Protein AF-A0A4Q6EWS1-F1 (afdb_monomer_lite)

Secondary structure (DSSP, 8-state):
-HHHHHHHHHHHHHTT---HHHHHHHHHHTT-HHHHHHHHTT--HHHHHHHHHHHHHTT-HHHHHHHHHHHTTT-HHHHHHHHHHHHHTT-HHHHHHHHHHHHTT-

Structure (mmCIF, N/CA/C/O backbone):
data_AF-A0A4Q6EWS1-F1
#
_entry.id   AF-A0A4Q6EWS1-F1
#
loop_
_atom_site.group_PDB
_atom_site.id
_atom_site.type_symbol
_atom_site.label_atom_id
_atom_site.label_alt_id
_atom_site.label_comp_id
_atom_site.label_asym_id
_atom_site.label_entity_id
_atom_site.label_seq_id
_atom_site.pdbx_PDB_ins_code
_atom_site.Cartn_x
_atom_site.Cartn_y
_atom_site.Cartn_z
_atom_site.occupancy
_atom_site.B_iso_or_equiv
_atom_site.auth_seq_id
_atom_site.auth_comp_id
_atom_site.auth_asym_id
_atom_site.auth_atom_id
_atom_site.pdbx_PDB_model_num
ATOM 1 N N . MET A 1 1 ? -26.565 34.324 36.998 1.00 52.78 1 MET A N 1
ATOM 2 C CA . MET A 1 1 ? -26.567 34.203 35.518 1.00 52.78 1 MET A CA 1
ATOM 3 C C . MET A 1 1 ? -25.173 34.022 34.897 1.00 52.78 1 MET A C 1
ATOM 5 O O . MET A 1 1 ? -25.097 33.378 33.864 1.00 52.78 1 MET A O 1
ATOM 9 N N . LYS A 1 2 ? -24.065 34.500 35.500 1.00 43.56 2 LYS A N 1
ATOM 10 C CA . LYS A 1 2 ? -22.689 34.248 34.994 1.00 43.56 2 LYS A CA 1
ATOM 11 C C . LYS A 1 2 ? -22.145 32.839 35.291 1.00 43.56 2 LYS A C 1
ATOM 13 O O . LYS A 1 2 ? -21.431 32.273 34.475 1.00 43.56 2 LYS A O 1
ATOM 18 N N . THR A 1 3 ? -22.521 32.248 36.423 1.00 51.81 3 THR A N 1
ATOM 19 C CA . THR A 1 3 ? -22.080 30.904 36.844 1.00 51.81 3 THR A CA 1
ATOM 20 C C . THR A 1 3 ? -22.671 29.768 36.005 1.00 51.81 3 THR A C 1
ATOM 22 O O . THR A 1 3 ? -22.029 28.739 35.845 1.00 51.81 3 THR A O 1
ATOM 25 N N . PHE A 1 4 ? -23.849 29.966 35.406 1.00 56.22 4 PHE A N 1
ATOM 26 C CA . PHE A 1 4 ? -24.486 28.968 34.536 1.00 56.22 4 PHE A CA 1
ATOM 27 C C . PHE A 1 4 ? -23.771 28.839 33.176 1.00 56.22 4 PHE A C 1
ATOM 29 O O . PHE A 1 4 ? -23.638 27.742 32.644 1.00 56.22 4 PHE A O 1
ATOM 36 N N . PHE A 1 5 ? -23.224 29.946 32.658 1.00 55.84 5 PHE A N 1
ATOM 37 C CA . PHE A 1 5 ? -22.414 29.953 31.433 1.00 55.84 5 PHE A CA 1
ATOM 38 C C . PHE A 1 5 ? -21.058 29.252 31.609 1.00 55.84 5 PHE A C 1
ATOM 40 O O . PHE A 1 5 ? -20.577 28.603 30.684 1.00 55.84 5 PHE A O 1
ATOM 47 N N . LEU A 1 6 ? -20.458 29.335 32.801 1.00 52.22 6 LEU A N 1
ATOM 48 C CA . LEU A 1 6 ? -19.169 28.693 33.087 1.00 52.22 6 LEU A CA 1
ATOM 49 C C . LEU A 1 6 ? -19.275 27.159 33.186 1.00 52.22 6 LEU A C 1
ATOM 51 O O . LEU A 1 6 ? -18.322 26.463 32.847 1.00 52.22 6 LEU A O 1
ATOM 55 N N . LEU A 1 7 ? -20.435 26.621 33.583 1.00 53.19 7 LEU A N 1
ATOM 56 C CA . LEU A 1 7 ? -20.655 25.171 33.686 1.00 53.19 7 LEU A CA 1
ATOM 57 C C . LEU A 1 7 ? -20.928 24.499 32.328 1.00 53.19 7 LEU A C 1
ATOM 59 O O . LEU A 1 7 ? -20.511 23.360 32.128 1.00 53.19 7 LEU A O 1
ATOM 63 N N . MET A 1 8 ? -21.547 25.199 31.366 1.00 52.88 8 MET A N 1
ATOM 64 C CA . MET A 1 8 ? -21.693 24.677 29.996 1.00 52.88 8 MET A CA 1
ATOM 65 C C . MET A 1 8 ? -20.360 24.608 29.241 1.00 52.88 8 MET A C 1
ATOM 67 O O . MET A 1 8 ? -20.160 23.697 28.440 1.00 52.88 8 MET A O 1
ATOM 71 N N . ALA A 1 9 ? -19.423 25.517 29.525 1.00 53.44 9 ALA A N 1
ATOM 72 C CA . ALA A 1 9 ? -18.096 25.483 28.917 1.00 53.44 9 ALA A CA 1
ATOM 73 C C . ALA A 1 9 ? -17.305 24.230 29.336 1.00 53.44 9 ALA A C 1
ATOM 75 O O . ALA A 1 9 ? -16.703 23.579 28.489 1.00 53.44 9 ALA A O 1
ATOM 76 N N . ALA A 1 10 ? -17.364 23.834 30.613 1.00 51.72 10 ALA A N 1
ATOM 77 C CA . ALA A 1 10 ? -16.668 22.643 31.110 1.00 51.72 10 ALA A CA 1
ATOM 78 C C . ALA A 1 10 ? -17.183 21.330 30.482 1.00 51.72 10 ALA A C 1
ATOM 80 O O . ALA A 1 10 ? -16.396 20.415 30.243 1.00 51.72 10 ALA A O 1
ATOM 81 N N . PHE A 1 11 ? -18.477 21.250 30.148 1.00 52.16 11 PHE A N 1
ATOM 82 C CA . PHE A 1 11 ? -19.055 20.085 29.465 1.00 52.16 11 PHE A CA 1
ATOM 83 C C . PHE A 1 11 ? -18.624 19.968 27.995 1.00 52.16 11 PHE A C 1
ATOM 85 O O . PHE A 1 11 ? -18.407 18.853 27.524 1.00 52.16 11 PHE A O 1
ATOM 92 N N . LEU A 1 12 ? -18.425 21.088 27.287 1.00 49.72 12 LEU A N 1
ATOM 93 C CA . LEU A 1 12 ? -17.914 21.073 25.908 1.00 49.72 12 LEU A CA 1
ATOM 94 C C . LEU A 1 12 ? -16.463 20.567 25.828 1.00 49.72 12 LEU A C 1
ATOM 96 O O . LEU A 1 12 ? -16.096 19.901 24.858 1.00 49.72 12 LEU A O 1
ATOM 100 N N . PHE A 1 13 ? -15.647 20.822 26.857 1.00 51.19 13 PHE A N 1
ATOM 101 C CA . PHE A 1 13 ? -14.267 20.323 26.908 1.00 51.19 13 PHE A CA 1
ATOM 102 C C . PHE A 1 13 ? -14.169 18.840 27.299 1.00 51.19 13 PHE A C 1
ATOM 104 O O . PHE A 1 13 ? -13.233 18.170 26.871 1.00 51.19 13 PHE A O 1
ATOM 111 N N . ALA A 1 14 ? -15.137 18.287 28.039 1.00 49.41 14 ALA A N 1
ATOM 112 C CA . ALA A 1 14 ? -15.140 16.867 28.409 1.00 49.41 14 ALA A CA 1
ATOM 113 C C . ALA A 1 14 ? -15.472 15.934 27.225 1.00 49.41 14 ALA A C 1
ATOM 115 O O . ALA A 1 14 ? -14.929 14.834 27.130 1.00 49.41 14 ALA A O 1
ATOM 116 N N . SER A 1 15 ? -16.296 16.381 26.268 1.00 50.94 15 SER A N 1
ATOM 117 C CA . SER A 1 15 ? -16.545 15.646 25.013 1.00 50.94 15 SER A CA 1
ATOM 118 C C . SER A 1 15 ? -15.353 15.645 24.047 1.00 50.94 15 SER A C 1
ATOM 120 O O . SER A 1 15 ? -15.363 14.911 23.062 1.00 50.94 15 SER A O 1
ATOM 122 N N . ALA A 1 16 ? -14.315 16.439 24.330 1.00 49.34 16 ALA A N 1
ATOM 123 C CA . ALA A 1 16 ? -13.079 16.494 23.555 1.00 49.34 16 ALA A CA 1
ATOM 124 C C . ALA A 1 16 ? -12.028 15.457 23.996 1.00 49.34 16 ALA A C 1
ATOM 126 O O . ALA A 1 16 ? -10.881 15.525 23.549 1.00 49.34 16 ALA A O 1
ATOM 127 N N . CYS A 1 17 ? -12.402 14.447 24.792 1.00 51.44 17 CYS A N 1
ATOM 128 C CA . CYS A 1 17 ? -11.686 13.169 24.833 1.00 51.44 17 CYS A CA 1
ATOM 129 C C . CYS A 1 17 ? -11.862 12.453 23.481 1.00 51.44 17 CYS A C 1
ATOM 131 O O . CYS A 1 17 ? -12.526 11.423 23.369 1.00 51.44 17 CYS A O 1
ATOM 133 N N . THR A 1 18 ? -11.312 13.046 22.422 1.00 58.62 18 THR A N 1
ATOM 134 C CA . THR A 1 18 ? -11.254 12.429 21.106 1.00 58.62 18 THR A CA 1
ATOM 135 C C . THR A 1 18 ? -10.241 11.308 21.204 1.00 58.62 18 THR A C 1
ATOM 137 O O . THR A 1 18 ? -9.030 11.503 21.260 1.00 58.62 18 THR A O 1
ATOM 140 N N . ASP A 1 19 ? -10.770 10.101 21.305 1.00 64.88 19 ASP A N 1
ATOM 141 C CA . ASP A 1 19 ? -10.034 8.891 21.010 1.00 64.88 19 ASP A CA 1
ATOM 142 C C . ASP A 1 19 ? -9.541 9.056 19.566 1.00 64.88 19 ASP A C 1
ATOM 144 O O . ASP A 1 19 ? -10.319 8.913 18.623 1.00 64.88 19 ASP A O 1
ATOM 148 N N . GLY A 1 20 ? -8.302 9.530 19.383 1.00 65.81 20 GLY A N 1
ATOM 149 C CA . GLY A 1 20 ? -7.810 10.024 18.089 1.00 65.81 20 GLY A CA 1
ATOM 150 C C . GLY A 1 20 ? -7.880 8.976 16.976 1.00 65.81 20 GLY A C 1
ATOM 151 O O . GLY A 1 20 ? -7.846 9.314 15.796 1.00 65.81 20 GLY A O 1
ATOM 152 N N . ASP A 1 21 ? -8.028 7.705 17.345 1.00 67.75 21 ASP A N 1
ATOM 153 C CA . ASP A 1 21 ? -8.300 6.597 16.439 1.00 67.75 21 ASP A CA 1
ATOM 154 C C . ASP A 1 21 ? -9.721 6.618 15.854 1.00 67.75 21 ASP A C 1
ATOM 156 O O . ASP A 1 21 ? -9.881 6.272 14.686 1.00 67.75 21 ASP A O 1
ATOM 160 N N . LYS A 1 22 ? -10.741 7.070 16.598 1.00 76.38 22 LYS A N 1
ATOM 161 C CA . LYS A 1 22 ? -12.136 7.153 16.120 1.00 76.38 22 LYS A CA 1
ATOM 162 C C . LYS A 1 22 ? -12.308 8.209 15.032 1.00 76.38 22 LYS A C 1
ATOM 164 O O . LYS A 1 22 ? -13.014 7.964 14.059 1.00 76.38 22 LYS A O 1
ATOM 169 N N . THR A 1 23 ? -11.627 9.349 15.158 1.00 80.31 23 THR A N 1
ATOM 170 C CA . THR A 1 23 ? -11.655 10.403 14.131 1.00 80.31 23 THR A CA 1
ATOM 171 C C . THR A 1 23 ? -11.018 9.918 12.827 1.00 80.31 23 THR A C 1
ATOM 173 O O . THR A 1 23 ? -11.613 10.056 11.763 1.00 80.31 23 THR A O 1
ATOM 176 N N . ILE A 1 24 ? -9.849 9.269 12.904 1.00 80.62 24 ILE A N 1
ATOM 177 C CA . ILE A 1 24 ? -9.151 8.748 11.715 1.00 80.62 24 ILE A CA 1
ATOM 178 C C . ILE A 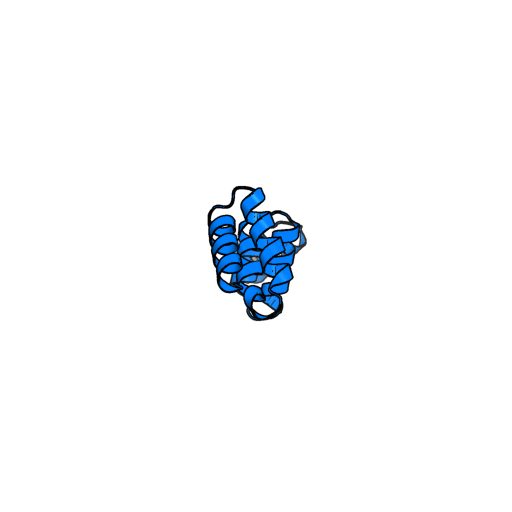1 24 ? -9.943 7.590 11.079 1.00 80.62 24 ILE A C 1
ATOM 180 O O . ILE A 1 24 ? -9.953 7.446 9.857 1.00 80.62 24 ILE A O 1
ATOM 184 N N . LEU A 1 25 ? -10.629 6.773 11.888 1.00 82.38 25 LEU A N 1
ATOM 185 C CA . LEU A 1 25 ? -11.496 5.706 11.386 1.00 82.38 25 LEU A CA 1
ATOM 186 C C . LEU A 1 25 ? -12.650 6.277 10.555 1.00 82.38 25 LEU A C 1
ATOM 188 O O . LEU A 1 25 ? -12.842 5.845 9.421 1.00 82.38 25 LEU A O 1
ATOM 192 N N . PHE A 1 26 ? -13.345 7.290 11.079 1.00 84.00 26 PHE A N 1
ATOM 193 C CA . PHE A 1 26 ? -14.414 7.973 10.352 1.00 84.00 26 PHE A CA 1
ATOM 194 C C . PHE A 1 26 ? -13.906 8.588 9.039 1.00 84.00 26 PHE A C 1
ATOM 196 O O . PHE A 1 26 ? -14.525 8.425 7.994 1.00 84.00 26 PHE A O 1
ATOM 203 N N . GLU A 1 27 ? -12.736 9.231 9.036 1.00 78.94 27 GLU A N 1
ATOM 204 C CA . GLU A 1 27 ? -12.143 9.784 7.808 1.00 78.94 27 GLU A CA 1
ATOM 205 C C . GLU A 1 27 ? -11.784 8.701 6.773 1.00 78.94 27 GLU A C 1
ATOM 207 O O . GLU A 1 27 ? -11.938 8.913 5.567 1.00 78.94 27 GLU A O 1
ATOM 212 N N . CYS A 1 28 ? -11.326 7.525 7.211 1.00 88.69 28 CYS A N 1
ATOM 213 C CA . CYS A 1 28 ? -11.105 6.396 6.307 1.00 88.69 28 CYS A CA 1
ATOM 214 C C . CYS A 1 28 ? -12.429 5.897 5.697 1.00 88.69 28 CYS A C 1
ATOM 216 O O . CYS A 1 28 ? -12.485 5.597 4.502 1.00 88.69 28 CYS A O 1
ATOM 218 N N . GLU A 1 29 ? -13.505 5.860 6.487 1.00 81.06 29 GLU A N 1
ATOM 219 C CA . GLU A 1 29 ? -14.853 5.500 6.022 1.00 81.06 29 GLU A CA 1
ATOM 220 C C . GLU A 1 29 ? -15.406 6.505 5.002 1.00 81.06 29 GLU A C 1
ATOM 222 O O . GLU A 1 29 ? -16.078 6.106 4.052 1.00 81.06 29 GLU A O 1
ATOM 227 N N . GLN A 1 30 ? -15.017 7.778 5.110 1.00 85.44 30 GLN A N 1
ATOM 228 C CA . GLN A 1 30 ? -15.325 8.823 4.127 1.00 85.44 30 GLN A CA 1
ATOM 229 C C . GLN A 1 30 ? -14.435 8.785 2.870 1.00 85.44 30 GLN A C 1
ATOM 231 O O . GLN A 1 30 ? -14.358 9.758 2.124 1.00 85.44 30 GLN A O 1
ATOM 236 N N . ASN A 1 31 ? -13.795 7.644 2.590 1.00 79.69 31 ASN A N 1
ATOM 237 C CA . ASN A 1 31 ? -12.978 7.384 1.400 1.00 79.69 31 ASN A CA 1
ATOM 238 C C . ASN A 1 31 ? -11.710 8.235 1.279 1.00 79.69 31 ASN A C 1
ATOM 240 O O . ASN A 1 31 ? -11.226 8.495 0.176 1.00 79.69 31 ASN A O 1
ATOM 244 N N . THR A 1 32 ? -11.106 8.601 2.409 1.00 90.12 32 THR A N 1
ATOM 245 C CA . THR A 1 32 ? -9.819 9.304 2.411 1.00 90.12 32 THR A CA 1
ATOM 246 C C . THR A 1 32 ? -8.671 8.299 2.496 1.00 90.12 32 THR A C 1
ATOM 248 O O . THR A 1 32 ? -8.391 7.736 3.556 1.00 90.12 32 THR A O 1
ATOM 251 N N . GLY A 1 33 ? -7.967 8.075 1.381 1.00 93.94 33 GLY A N 1
ATOM 252 C CA . GLY A 1 33 ? -6.877 7.092 1.319 1.00 93.94 33 GLY A CA 1
ATOM 253 C C . GLY A 1 33 ? -5.753 7.354 2.332 1.00 93.94 33 GLY A C 1
ATOM 254 O O . GLY A 1 33 ? -5.202 6.412 2.899 1.00 93.94 33 GLY A O 1
ATOM 255 N N . GLU A 1 34 ? -5.464 8.624 2.633 1.00 94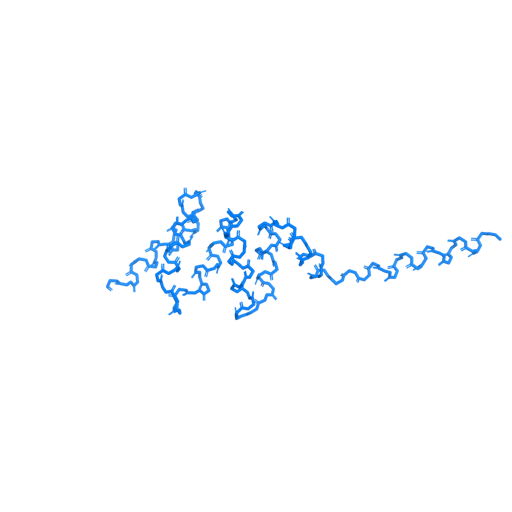.75 34 GLU A N 1
ATOM 256 C CA . GLU A 1 34 ? -4.470 9.003 3.646 1.00 94.75 34 GLU A CA 1
ATOM 257 C C . GLU A 1 34 ? -4.893 8.602 5.066 1.00 94.75 34 GLU A C 1
ATOM 259 O O . GLU A 1 34 ? -4.092 8.038 5.813 1.00 94.75 34 GLU A O 1
ATOM 264 N N . ALA A 1 35 ? -6.165 8.804 5.424 1.00 94.44 35 ALA A N 1
ATOM 265 C CA . ALA A 1 35 ? -6.690 8.385 6.720 1.00 94.44 35 ALA A CA 1
ATOM 266 C C . ALA A 1 35 ? -6.631 6.858 6.871 1.00 94.44 35 ALA A C 1
ATOM 268 O O . ALA A 1 35 ? -6.154 6.359 7.892 1.00 94.44 35 ALA A O 1
ATOM 269 N N . CYS A 1 36 ? -7.008 6.114 5.825 1.00 96.06 36 CYS A N 1
ATOM 270 C CA . CYS A 1 36 ? -6.897 4.655 5.811 1.00 96.06 36 CYS A CA 1
ATOM 271 C C . CYS A 1 36 ? -5.445 4.173 5.971 1.00 96.06 36 CYS A C 1
ATOM 273 O O . CYS A 1 36 ? -5.173 3.255 6.744 1.00 96.06 36 CYS A O 1
ATOM 275 N N . ASN A 1 37 ? -4.487 4.819 5.302 1.00 97.19 37 ASN A N 1
ATOM 276 C CA . ASN A 1 37 ? -3.066 4.521 5.475 1.00 97.19 37 ASN A CA 1
ATOM 277 C C . ASN A 1 37 ? -2.602 4.801 6.917 1.00 97.19 37 ASN A C 1
ATOM 279 O O . ASN A 1 37 ? -1.888 4.000 7.520 1.00 97.19 37 ASN A O 1
ATOM 283 N N . LYS A 1 38 ? -3.037 5.923 7.497 1.00 95.56 38 LYS A N 1
ATOM 284 C CA . LYS A 1 38 ? -2.669 6.335 8.854 1.00 95.56 38 LYS A CA 1
ATOM 285 C C . LYS A 1 38 ? -3.204 5.381 9.922 1.00 95.56 38 LYS A C 1
ATOM 287 O O . LYS A 1 38 ? -2.441 5.002 10.808 1.00 95.56 38 LYS A O 1
ATOM 292 N N . ILE A 1 39 ? -4.472 4.971 9.844 1.00 94.44 39 ILE A N 1
ATOM 293 C CA . ILE A 1 39 ? -5.037 4.008 10.803 1.00 94.44 39 ILE A CA 1
ATOM 294 C C . ILE A 1 39 ? -4.458 2.606 10.605 1.00 94.44 39 ILE A C 1
ATOM 296 O O . ILE A 1 39 ? -4.159 1.942 11.591 1.00 94.44 39 ILE A O 1
ATOM 300 N N . GLY A 1 40 ? -4.178 2.191 9.363 1.00 95.12 40 GLY A N 1
ATOM 301 C CA . GLY A 1 40 ? -3.521 0.912 9.079 1.00 95.12 40 GLY A CA 1
ATOM 302 C C . GLY A 1 40 ? -2.164 0.762 9.778 1.00 95.12 40 GLY A C 1
ATOM 303 O O . GLY A 1 40 ? -1.846 -0.316 10.272 1.00 95.12 40 GLY A O 1
ATOM 304 N N . LYS A 1 41 ? -1.393 1.853 9.914 1.00 96.25 41 LYS A N 1
ATOM 305 C CA . LYS A 1 41 ? -0.117 1.869 10.662 1.00 96.25 41 LYS A CA 1
ATOM 306 C C . LYS A 1 41 ? -0.276 1.650 12.170 1.00 96.25 41 LYS A C 1
ATOM 308 O O . LYS A 1 41 ? 0.695 1.278 12.817 1.00 96.25 41 LYS A O 1
ATOM 313 N N . LYS A 1 42 ? -1.470 1.883 12.722 1.00 94.56 42 LYS A N 1
ATOM 314 C CA . LYS A 1 42 ? -1.800 1.680 14.143 1.00 94.56 42 LYS A CA 1
ATOM 315 C C . LYS A 1 42 ? -2.447 0.322 14.424 1.00 94.56 42 LYS A C 1
ATOM 317 O O . LYS A 1 42 ? -2.905 0.084 15.539 1.00 94.56 42 LYS A O 1
ATOM 322 N N . ARG A 1 43 ? -2.573 -0.527 13.406 1.00 93.06 43 ARG A N 1
ATOM 323 C CA . ARG A 1 43 ? -3.185 -1.851 13.497 1.00 93.06 43 ARG A CA 1
ATOM 324 C C . ARG A 1 43 ? -2.166 -2.92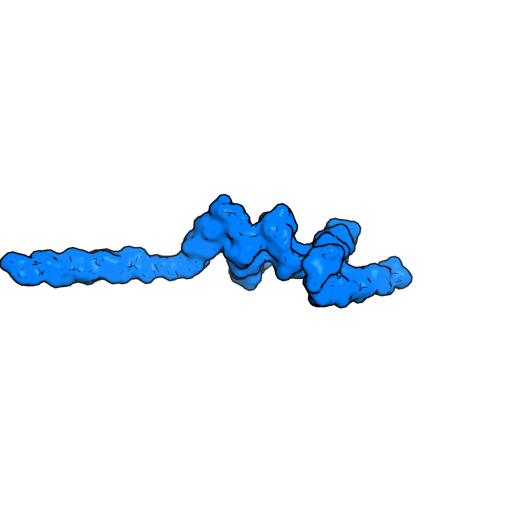6 13.179 1.00 93.06 43 ARG A C 1
ATOM 326 O O . ARG A 1 43 ? -1.091 -2.661 12.641 1.00 93.06 43 ARG A O 1
ATOM 333 N N . GLU A 1 44 ? -2.544 -4.156 13.481 1.00 94.19 44 GLU A N 1
ATOM 334 C CA . GLU A 1 44 ? -1.710 -5.330 13.266 1.00 94.19 44 GLU A CA 1
ATOM 335 C C . GLU A 1 44 ? -2.463 -6.397 12.468 1.00 94.19 44 GLU A C 1
ATOM 337 O O . GLU A 1 44 ? -3.680 -6.325 12.270 1.00 94.19 44 GLU A O 1
ATOM 342 N N . GLY A 1 45 ? -1.713 -7.378 11.962 1.00 95.56 45 GLY A N 1
ATOM 343 C CA . GLY A 1 45 ? -2.257 -8.537 11.258 1.00 95.56 45 GLY A CA 1
ATOM 344 C C . GLY A 1 45 ? -3.256 -8.184 10.150 1.00 95.56 45 GLY A C 1
ATOM 345 O O . GLY A 1 45 ? -3.015 -7.313 9.309 1.00 95.56 45 GLY A O 1
ATOM 346 N N . ALA A 1 46 ? -4.391 -8.885 10.153 1.00 96.56 46 ALA A N 1
ATOM 347 C CA . ALA A 1 46 ? -5.436 -8.750 9.141 1.00 96.56 46 ALA A CA 1
ATOM 348 C C . ALA A 1 46 ? -6.120 -7.372 9.146 1.00 96.56 46 ALA A C 1
ATOM 350 O O . ALA A 1 46 ? -6.560 -6.900 8.096 1.00 96.56 46 ALA A O 1
ATOM 351 N N . GLU A 1 47 ? -6.192 -6.703 10.300 1.00 94.94 47 GLU A N 1
ATOM 352 C CA . GLU A 1 47 ? -6.839 -5.396 10.403 1.00 94.94 47 GLU A CA 1
ATOM 353 C C . GLU A 1 47 ? -6.013 -4.318 9.685 1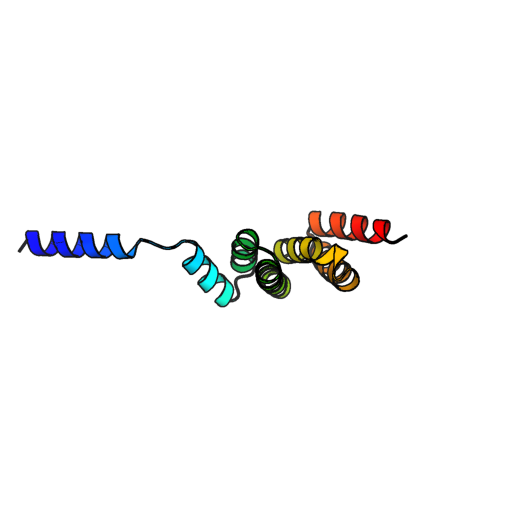.00 94.94 47 GLU A C 1
ATOM 355 O O . GLU A 1 47 ? -6.554 -3.549 8.889 1.00 94.94 47 GLU A O 1
ATOM 360 N N . ALA A 1 48 ? -4.687 -4.332 9.857 1.00 97.06 48 ALA A N 1
ATOM 361 C CA . ALA A 1 48 ? -3.787 -3.460 9.101 1.00 97.06 48 ALA A CA 1
ATOM 362 C C . ALA A 1 48 ? -3.917 -3.679 7.587 1.00 97.06 48 ALA A C 1
ATOM 364 O O . ALA A 1 48 ? -4.028 -2.719 6.823 1.00 97.06 48 ALA A O 1
ATOM 365 N N . ILE A 1 49 ? -3.958 -4.945 7.152 1.00 98.31 49 ILE A N 1
ATOM 366 C CA . ILE A 1 49 ? -4.105 -5.317 5.737 1.00 98.31 49 ILE A CA 1
ATOM 367 C C . ILE A 1 49 ? -5.403 -4.746 5.156 1.00 98.31 49 ILE A C 1
ATOM 369 O O . ILE A 1 49 ? -5.379 -4.192 4.057 1.00 98.31 49 ILE A O 1
ATOM 373 N N . LYS A 1 50 ? -6.523 -4.824 5.887 1.00 97.00 50 LYS A N 1
ATOM 374 C CA . LYS A 1 50 ? -7.813 -4.262 5.453 1.00 97.00 50 LYS A CA 1
ATOM 375 C C . LYS A 1 50 ? -7.714 -2.756 5.198 1.00 97.00 50 LYS A C 1
ATOM 377 O O . LYS A 1 50 ? -8.162 -2.281 4.154 1.00 97.00 50 LYS A O 1
ATOM 382 N N . PHE A 1 51 ? -7.108 -2.012 6.120 1.00 97.38 51 PHE A N 1
ATOM 383 C CA . PHE A 1 51 ? -6.976 -0.561 5.990 1.00 97.38 51 PHE A CA 1
ATOM 384 C C . PHE A 1 51 ? -5.998 -0.148 4.888 1.00 97.38 51 PHE A C 1
ATOM 386 O O . PHE A 1 51 ? -6.316 0.739 4.096 1.00 97.38 51 PHE A O 1
ATOM 393 N N . PHE A 1 52 ? -4.850 -0.818 4.764 1.00 98.44 52 PHE A N 1
ATOM 394 C CA . PHE A 1 52 ? -3.911 -0.547 3.672 1.00 98.44 52 PHE A CA 1
ATOM 395 C C . PHE A 1 52 ? -4.482 -0.905 2.303 1.00 98.44 52 PHE A C 1
ATOM 397 O O . PHE A 1 52 ? -4.267 -0.164 1.345 1.00 98.44 52 PHE A O 1
ATOM 404 N N . ARG A 1 53 ? -5.269 -1.983 2.209 1.00 98.19 53 ARG A N 1
ATOM 405 C CA . ARG A 1 53 ? -6.014 -2.313 0.991 1.00 98.19 53 ARG A CA 1
ATOM 406 C C . ARG A 1 53 ? -6.972 -1.201 0.615 1.00 98.19 53 ARG A C 1
ATOM 408 O O . ARG A 1 53 ? -6.888 -0.706 -0.502 1.00 98.19 53 ARG A O 1
ATOM 415 N N . ARG A 1 54 ? -7.776 -0.719 1.566 1.00 97.19 54 ARG A N 1
ATOM 416 C CA . ARG A 1 54 ? -8.670 0.412 1.300 1.00 97.19 54 ARG A CA 1
ATOM 417 C C . ARG A 1 54 ? -7.905 1.662 0.865 1.00 97.19 54 ARG A C 1
ATOM 419 O O . ARG A 1 54 ? -8.310 2.305 -0.095 1.00 97.19 54 ARG A O 1
ATOM 426 N N . ALA A 1 55 ? -6.791 1.981 1.521 1.00 98.19 55 ALA A N 1
ATOM 427 C CA . ALA A 1 55 ? -5.937 3.100 1.134 1.00 98.19 55 ALA A CA 1
ATOM 428 C C . ALA A 1 55 ? -5.421 2.954 -0.309 1.00 98.19 55 ALA A C 1
ATOM 430 O O . ALA A 1 55 ? -5.500 3.899 -1.090 1.00 98.19 55 ALA A O 1
ATOM 431 N N . CYS A 1 56 ? -4.947 1.762 -0.674 1.00 98.44 56 CYS A N 1
ATOM 432 C CA . CYS A 1 56 ? -4.452 1.475 -2.015 1.00 98.44 56 CYS A CA 1
ATOM 433 C C . CYS A 1 56 ? -5.554 1.521 -3.085 1.00 98.44 56 CYS A C 1
ATOM 435 O O . CYS A 1 56 ? -5.320 2.003 -4.197 1.00 98.44 56 CYS A O 1
ATOM 437 N N . ASP A 1 57 ? -6.759 1.049 -2.765 1.00 97.25 57 ASP A N 1
ATOM 438 C CA . ASP A 1 57 ? -7.928 1.125 -3.649 1.00 97.25 57 ASP A CA 1
ATOM 439 C C . ASP A 1 57 ? -8.344 2.581 -3.908 1.00 97.25 57 ASP A C 1
ATOM 441 O O . ASP A 1 57 ? -8.807 2.903 -4.997 1.00 97.25 57 ASP A O 1
ATOM 445 N N . LEU A 1 58 ? -8.094 3.470 -2.943 1.00 96.56 58 LEU A N 1
ATOM 446 C CA . LEU A 1 58 ? -8.276 4.923 -3.036 1.00 96.56 58 LEU A CA 1
ATOM 447 C C . LEU A 1 58 ? -7.053 5.648 -3.632 1.00 96.56 58 LEU A C 1
ATOM 449 O O . LEU A 1 58 ? -6.857 6.837 -3.394 1.00 96.56 58 LEU A O 1
ATOM 453 N N . ASP A 1 59 ? -6.203 4.925 -4.367 1.00 96.62 59 ASP A N 1
ATOM 454 C CA . ASP A 1 59 ? -4.994 5.426 -5.035 1.00 96.62 59 ASP A CA 1
ATOM 455 C C . ASP A 1 59 ? -3.947 6.083 -4.108 1.00 96.62 59 ASP A C 1
ATOM 457 O O . ASP A 1 59 ? -3.005 6.724 -4.579 1.00 96.62 59 ASP A O 1
ATOM 461 N N . ASN A 1 60 ? -4.021 5.862 -2.789 1.00 98.25 60 ASN A N 1
ATOM 462 C CA . ASN A 1 60 ? -2.946 6.256 -1.883 1.00 98.25 60 ASN A CA 1
ATOM 463 C C . ASN A 1 60 ? -1.751 5.313 -2.079 1.00 98.25 60 ASN A C 1
ATOM 465 O O . ASN A 1 60 ? -1.753 4.158 -1.644 1.00 98.25 60 ASN A O 1
ATOM 469 N N . THR A 1 61 ? -0.710 5.818 -2.740 1.00 98.56 61 THR A N 1
ATOM 470 C CA . THR A 1 61 ? 0.463 5.017 -3.106 1.00 98.56 61 THR A CA 1
ATOM 471 C C . THR A 1 61 ? 1.228 4.503 -1.886 1.00 98.56 61 THR A C 1
ATOM 473 O O . THR A 1 61 ? 1.683 3.363 -1.903 1.00 98.56 61 THR A O 1
ATOM 476 N N . ASN A 1 62 ? 1.276 5.263 -0.787 1.00 98.62 62 ASN A N 1
ATOM 477 C CA . ASN A 1 62 ? 1.862 4.804 0.478 1.00 98.62 62 ASN A CA 1
ATOM 478 C C . ASN A 1 62 ? 1.078 3.626 1.080 1.00 98.62 62 ASN A C 1
ATOM 480 O O . ASN A 1 62 ? 1.668 2.683 1.601 1.00 98.62 62 ASN A O 1
ATOM 484 N N . GLY A 1 63 ? -0.251 3.652 0.973 1.00 98.44 63 GLY A N 1
ATOM 485 C CA . GLY A 1 63 ? -1.127 2.548 1.347 1.00 98.44 63 GLY A CA 1
ATOM 486 C C . GLY A 1 63 ? -0.856 1.295 0.518 1.00 98.44 63 GLY A C 1
ATOM 487 O O . GLY A 1 63 ? -0.776 0.205 1.078 1.00 98.44 63 GLY A O 1
ATOM 488 N N . CYS A 1 64 ? -0.625 1.446 -0.790 1.00 98.81 64 CYS A N 1
ATOM 489 C CA . CYS A 1 64 ? -0.207 0.339 -1.653 1.00 98.81 64 CYS A CA 1
ATOM 490 C C . CYS A 1 64 ? 1.151 -0.250 -1.245 1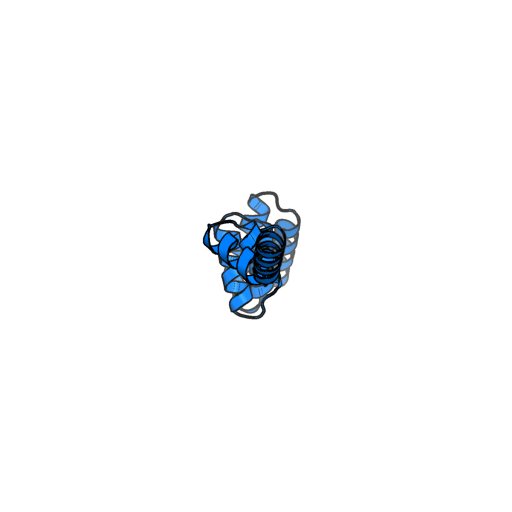.00 98.81 64 CYS A C 1
ATOM 492 O O . CYS A 1 64 ? 1.278 -1.473 -1.178 1.00 98.81 64 CYS A O 1
ATOM 494 N N . VAL A 1 65 ? 2.142 0.594 -0.925 1.00 98.88 65 VAL A N 1
ATOM 495 C CA . VAL A 1 65 ? 3.454 0.145 -0.422 1.00 98.88 65 VAL A CA 1
ATOM 496 C C . VAL A 1 65 ? 3.298 -0.649 0.872 1.00 98.88 65 VAL A C 1
ATOM 498 O O . VAL A 1 65 ? 3.789 -1.773 0.977 1.00 98.88 65 VAL A O 1
ATOM 501 N N . ASN A 1 66 ? 2.548 -0.106 1.833 1.00 98.69 66 ASN A N 1
ATOM 502 C CA . ASN A 1 66 ? 2.317 -0.769 3.111 1.00 98.69 66 ASN A CA 1
ATOM 503 C C . ASN A 1 66 ? 1.542 -2.082 2.952 1.00 98.69 66 ASN A C 1
ATOM 505 O O . ASN A 1 66 ? 1.876 -3.059 3.617 1.00 98.69 66 ASN A O 1
ATOM 509 N N . LEU A 1 67 ? 0.545 -2.143 2.062 1.00 98.75 67 LEU A N 1
ATOM 510 C CA . LEU A 1 67 ? -0.151 -3.394 1.762 1.00 98.75 67 LEU A CA 1
ATOM 511 C C . LEU A 1 67 ? 0.826 -4.437 1.209 1.00 98.75 67 LEU A C 1
ATOM 513 O O . LEU A 1 67 ? 0.869 -5.550 1.730 1.00 98.75 67 LEU A O 1
ATOM 517 N N . GLY A 1 68 ? 1.611 -4.072 0.191 1.00 98.50 68 GLY A N 1
ATOM 518 C CA . GLY A 1 68 ? 2.572 -4.967 -0.449 1.00 98.50 68 GLY A CA 1
ATOM 519 C C . GLY A 1 68 ? 3.565 -5.559 0.547 1.00 98.50 68 GLY A C 1
ATOM 520 O O . GLY A 1 68 ? 3.727 -6.774 0.609 1.00 98.50 68 GLY A O 1
ATOM 521 N N . GLU A 1 69 ? 4.147 -4.724 1.408 1.00 98.25 69 GLU A N 1
ATOM 522 C CA . GLU A 1 69 ? 5.074 -5.178 2.449 1.00 98.25 69 GLU A CA 1
ATOM 523 C C . GLU A 1 69 ? 4.420 -6.109 3.480 1.00 98.25 69 GLU A C 1
ATOM 525 O O . GLU A 1 69 ? 5.069 -7.040 3.962 1.00 98.25 69 GLU A O 1
ATOM 530 N N . ARG A 1 70 ? 3.137 -5.901 3.809 1.00 98.12 70 ARG A N 1
ATOM 531 C CA . ARG A 1 70 ? 2.402 -6.755 4.757 1.00 98.12 70 ARG A CA 1
ATOM 532 C C . ARG A 1 70 ? 2.054 -8.126 4.192 1.00 98.12 70 ARG A C 1
ATOM 534 O O . ARG A 1 70 ? 1.951 -9.069 4.971 1.00 98.12 70 ARG A O 1
ATOM 541 N N . ILE A 1 71 ? 1.869 -8.238 2.877 1.00 98.12 71 ILE A N 1
ATOM 542 C CA . ILE A 1 71 ? 1.414 -9.481 2.237 1.00 98.12 71 ILE A CA 1
ATOM 543 C C . ILE A 1 71 ? 2.483 -10.158 1.375 1.00 98.12 71 ILE A C 1
ATOM 545 O O . ILE A 1 71 ? 2.226 -11.225 0.838 1.00 98.12 71 ILE A O 1
ATOM 549 N N . LYS A 1 72 ? 3.702 -9.614 1.267 1.00 97.06 72 LYS A N 1
ATOM 550 C CA . LYS A 1 72 ? 4.752 -10.149 0.376 1.00 97.06 72 LYS A CA 1
ATOM 551 C C . LYS A 1 72 ? 5.102 -11.627 0.571 1.00 97.06 72 LYS A C 1
ATOM 553 O O . LYS A 1 72 ? 5.542 -12.263 -0.382 1.00 97.06 72 LYS A O 1
ATOM 558 N N . LEU A 1 73 ? 4.928 -12.159 1.783 1.00 95.62 73 LEU A N 1
ATOM 559 C CA . LEU A 1 73 ? 5.188 -13.570 2.096 1.00 95.62 73 LEU A CA 1
ATOM 560 C C . LEU A 1 73 ? 3.935 -14.448 1.994 1.00 95.62 73 LEU A C 1
ATOM 562 O O . LEU A 1 73 ? 4.050 -15.621 1.658 1.00 95.62 73 LEU A O 1
ATOM 566 N N . SER A 1 74 ? 2.756 -13.902 2.302 1.00 96.88 74 SER A N 1
ATOM 567 C CA . SER A 1 74 ? 1.494 -14.651 2.318 1.00 96.88 74 SER A CA 1
ATOM 568 C C . SER A 1 74 ? 0.778 -14.657 0.966 1.00 96.88 74 SER A C 1
ATOM 570 O O . SER A 1 74 ? 0.115 -15.633 0.635 1.00 96.88 74 SER A O 1
ATOM 572 N N . ASP A 1 75 ? 0.918 -13.585 0.190 1.00 97.62 75 ASP A N 1
ATOM 573 C CA . ASP A 1 75 ? 0.318 -13.388 -1.128 1.00 97.62 75 ASP A CA 1
ATOM 574 C C . ASP A 1 75 ? 1.263 -12.557 -2.011 1.00 97.62 75 ASP A C 1
ATOM 576 O O . ASP A 1 75 ? 1.089 -11.360 -2.264 1.00 97.62 75 ASP A O 1
ATOM 580 N N . ARG A 1 76 ? 2.340 -13.216 -2.447 1.00 97.06 76 ARG A N 1
ATOM 581 C CA . ARG A 1 76 ? 3.377 -12.615 -3.291 1.00 97.06 76 ARG A CA 1
ATOM 582 C C . ARG A 1 76 ? 2.835 -12.057 -4.622 1.00 97.06 76 ARG A C 1
ATOM 584 O O . ARG A 1 76 ? 3.256 -10.953 -4.980 1.00 97.06 76 ARG A O 1
ATOM 591 N N . PRO A 1 77 ? 1.946 -12.746 -5.372 1.00 97.88 77 PRO A N 1
ATOM 592 C CA . PRO A 1 77 ? 1.383 -12.197 -6.608 1.00 97.88 77 PRO A CA 1
ATOM 593 C C . PRO A 1 77 ? 0.635 -10.880 -6.387 1.00 97.88 77 PRO A C 1
ATOM 595 O O . PRO A 1 77 ? 0.851 -9.917 -7.126 1.00 97.88 77 PRO A O 1
ATOM 598 N N . GLU A 1 78 ? -0.192 -10.802 -5.342 1.00 98.06 78 GLU A N 1
ATOM 599 C CA . GLU A 1 78 ? -0.901 -9.569 -5.011 1.00 98.06 78 GLU A CA 1
ATOM 600 C C . GLU A 1 78 ? 0.060 -8.468 -4.551 1.00 98.06 78 GLU A C 1
ATOM 602 O O . GLU A 1 78 ? -0.084 -7.319 -4.976 1.00 98.06 78 GLU A O 1
ATOM 607 N N . ALA A 1 79 ? 1.078 -8.802 -3.746 1.00 98.50 79 ALA A N 1
ATOM 608 C CA . ALA A 1 79 ? 2.110 -7.850 -3.339 1.00 98.50 79 ALA A CA 1
ATOM 609 C C . ALA A 1 79 ? 2.803 -7.209 -4.551 1.00 98.50 79 ALA A C 1
ATOM 611 O O . ALA A 1 79 ? 2.908 -5.986 -4.624 1.00 98.50 79 ALA A O 1
ATOM 612 N N . LEU A 1 80 ? 3.213 -8.011 -5.540 1.00 98.50 80 LEU A N 1
ATOM 613 C CA . LEU A 1 80 ? 3.804 -7.505 -6.782 1.00 98.50 80 LEU A CA 1
ATOM 614 C C . LEU A 1 80 ? 2.852 -6.556 -7.516 1.00 98.50 80 LEU A C 1
ATOM 616 O O . LEU A 1 80 ? 3.274 -5.487 -7.957 1.00 98.50 80 LEU A O 1
ATOM 620 N N . ARG A 1 81 ? 1.564 -6.906 -7.608 1.00 98.62 81 ARG A N 1
ATOM 621 C CA . ARG A 1 81 ? 0.555 -6.082 -8.286 1.00 98.62 81 ARG A CA 1
ATOM 622 C C . ARG A 1 81 ? 0.387 -4.714 -7.623 1.00 98.62 81 ARG A C 1
ATOM 624 O O . ARG A 1 81 ? 0.384 -3.697 -8.317 1.00 98.62 81 ARG A O 1
ATOM 631 N N . VAL A 1 82 ? 0.250 -4.667 -6.298 1.00 98.81 82 VAL A N 1
ATOM 632 C CA . VAL A 1 82 ? 0.012 -3.401 -5.579 1.00 98.81 82 VAL A CA 1
ATOM 633 C C . VAL A 1 82 ? 1.273 -2.542 -5.474 1.00 98.81 82 VAL A C 1
ATOM 635 O O . VAL A 1 82 ? 1.181 -1.321 -5.594 1.00 98.81 82 VAL A O 1
ATOM 638 N N . LEU A 1 83 ? 2.457 -3.153 -5.346 1.00 98.81 83 LEU A N 1
ATOM 639 C CA . LEU A 1 83 ? 3.735 -2.433 -5.393 1.00 98.81 83 LEU A CA 1
ATOM 640 C C . LEU A 1 83 ? 3.990 -1.847 -6.785 1.00 98.81 83 LEU A C 1
ATOM 642 O O . LEU A 1 83 ? 4.357 -0.676 -6.898 1.00 98.81 83 LEU A O 1
ATOM 646 N N . LYS A 1 84 ? 3.697 -2.606 -7.850 1.00 98.69 84 LYS A N 1
ATOM 647 C CA . LYS A 1 84 ? 3.742 -2.088 -9.221 1.00 98.69 84 LYS A CA 1
ATOM 648 C C . LYS A 1 84 ? 2.777 -0.919 -9.404 1.00 98.69 84 LYS A C 1
ATOM 650 O O . LYS A 1 84 ? 3.177 0.101 -9.949 1.00 98.69 84 LYS A O 1
ATOM 655 N N . LYS A 1 85 ? 1.542 -1.017 -8.893 1.00 98.62 85 LYS A N 1
ATOM 656 C CA . LYS A 1 85 ? 0.575 0.094 -8.924 1.00 98.62 85 LYS A CA 1
ATOM 657 C C . LYS A 1 85 ? 1.145 1.357 -8.265 1.00 98.62 85 LYS A C 1
ATOM 659 O O . LYS A 1 85 ? 1.005 2.439 -8.826 1.00 98.62 85 LYS A O 1
ATOM 664 N N . ALA A 1 86 ? 1.785 1.237 -7.099 1.00 98.75 86 ALA A N 1
ATOM 665 C CA . ALA A 1 86 ? 2.433 2.374 -6.442 1.00 98.75 86 ALA A CA 1
ATOM 666 C C . ALA A 1 86 ? 3.550 2.973 -7.316 1.00 98.75 86 ALA A C 1
ATOM 668 O O . ALA A 1 86 ? 3.607 4.192 -7.484 1.00 98.75 86 ALA A O 1
ATOM 669 N N . CYS A 1 87 ? 4.386 2.118 -7.910 1.00 98.69 87 CYS A N 1
ATOM 670 C CA . CYS A 1 87 ? 5.470 2.530 -8.798 1.00 98.69 87 CYS A CA 1
ATOM 671 C C . CYS A 1 87 ? 4.972 3.245 -10.062 1.00 98.69 87 CYS A C 1
ATOM 673 O O . CYS A 1 87 ? 5.428 4.343 -10.370 1.00 98.69 87 CYS A O 1
ATOM 675 N N . ASP A 1 88 ? 3.979 2.675 -10.751 1.00 98.62 88 ASP A N 1
ATOM 676 C CA . ASP A 1 88 ? 3.374 3.248 -11.961 1.00 98.62 88 ASP A CA 1
ATOM 677 C C . ASP A 1 88 ? 2.746 4.634 -11.691 1.00 98.62 88 ASP A C 1
ATOM 679 O O . ASP A 1 88 ? 2.560 5.436 -12.605 1.00 98.62 88 ASP A O 1
ATOM 683 N N . ARG A 1 89 ? 2.424 4.932 -10.425 1.00 98.06 89 ARG A N 1
ATOM 684 C CA . ARG A 1 89 ? 1.918 6.230 -9.951 1.00 98.06 89 ARG A CA 1
ATOM 685 C C . ARG A 1 89 ? 3.015 7.157 -9.410 1.00 98.06 89 ARG A C 1
ATOM 687 O O . ARG A 1 89 ? 2.699 8.170 -8.792 1.00 98.06 89 ARG A O 1
ATOM 694 N N . GLY A 1 90 ? 4.286 6.830 -9.634 1.00 98.12 90 GLY A N 1
ATOM 695 C CA . GLY A 1 90 ? 5.435 7.667 -9.286 1.00 98.12 90 GLY A CA 1
ATOM 696 C C . GLY A 1 90 ? 5.909 7.554 -7.837 1.00 98.12 90 GLY A C 1
ATOM 697 O O . GLY A 1 90 ? 6.691 8.391 -7.395 1.00 98.12 90 GLY A O 1
ATOM 698 N N . ASN A 1 91 ? 5.459 6.553 -7.073 1.00 98.56 91 ASN A N 1
ATOM 699 C CA . ASN A 1 91 ? 5.975 6.331 -5.723 1.00 98.56 91 ASN A CA 1
ATOM 700 C C . ASN A 1 91 ? 7.305 5.566 -5.778 1.00 98.56 91 ASN A C 1
ATOM 702 O O . ASN A 1 91 ? 7.333 4.372 -6.088 1.00 98.56 91 ASN A O 1
ATOM 706 N N . THR A 1 92 ? 8.397 6.259 -5.452 1.00 98.56 92 THR A N 1
ATOM 707 C CA . THR A 1 92 ? 9.762 5.715 -5.483 1.00 98.56 92 THR A CA 1
ATOM 708 C C . THR A 1 92 ? 9.927 4.495 -4.578 1.00 98.56 92 THR A C 1
ATOM 710 O O . THR A 1 92 ? 10.502 3.500 -5.017 1.00 98.56 92 THR A O 1
ATOM 713 N N . ASP A 1 93 ? 9.371 4.518 -3.362 1.00 98.44 93 ASP A N 1
ATOM 714 C CA . ASP A 1 93 ? 9.427 3.371 -2.445 1.00 98.44 93 ASP A CA 1
ATOM 715 C C . ASP A 1 93 ? 8.686 2.170 -3.039 1.00 98.44 93 ASP A C 1
ATOM 717 O O . ASP A 1 93 ? 9.170 1.041 -2.979 1.00 98.44 93 ASP A O 1
ATOM 721 N N . GLY A 1 94 ? 7.548 2.415 -3.692 1.00 98.62 94 GLY A N 1
ATOM 722 C CA . GLY A 1 94 ? 6.816 1.403 -4.450 1.00 98.62 94 GLY A CA 1
ATOM 723 C C . GLY A 1 94 ? 7.656 0.760 -5.546 1.00 98.62 94 GLY A C 1
ATOM 724 O O . GLY A 1 94 ? 7.668 -0.465 -5.656 1.00 98.62 94 GLY A O 1
ATOM 725 N N . CYS A 1 95 ? 8.406 1.553 -6.315 1.00 98.69 95 CYS A N 1
ATOM 726 C CA . CYS A 1 95 ? 9.317 1.029 -7.334 1.00 98.69 95 CYS A CA 1
ATOM 727 C C . CYS A 1 95 ? 10.448 0.192 -6.734 1.00 98.69 95 CYS A C 1
ATOM 729 O O . CYS A 1 95 ? 10.726 -0.900 -7.231 1.00 98.69 95 CYS A O 1
ATOM 731 N N . VAL A 1 96 ? 11.070 0.671 -5.654 1.00 98.50 96 VAL A N 1
ATOM 732 C CA . VAL A 1 96 ? 12.145 -0.051 -4.960 1.00 98.50 96 VAL A CA 1
ATOM 733 C C . VAL A 1 96 ? 11.629 -1.388 -4.430 1.00 98.50 96 VAL A C 1
ATOM 735 O O . VAL A 1 96 ? 12.192 -2.431 -4.753 1.00 98.50 96 VAL A O 1
ATOM 738 N N . LYS A 1 97 ? 10.507 -1.390 -3.700 1.00 98.50 97 LYS A N 1
ATOM 739 C CA . LYS A 1 97 ? 9.911 -2.616 -3.149 1.00 98.50 97 LYS A CA 1
ATOM 740 C C . LYS A 1 97 ? 9.425 -3.576 -4.222 1.00 98.50 97 LYS A C 1
ATOM 742 O O . LYS A 1 97 ? 9.589 -4.785 -4.072 1.00 98.50 97 LYS A O 1
ATOM 747 N N . PHE A 1 98 ? 8.877 -3.071 -5.324 1.00 98.38 98 PHE A N 1
ATOM 748 C CA . PHE A 1 98 ? 8.519 -3.908 -6.465 1.00 98.38 98 PHE A CA 1
ATOM 749 C C . PHE A 1 98 ? 9.752 -4.613 -7.055 1.00 98.38 98 PHE A C 1
ATOM 751 O O . PHE A 1 98 ? 9.725 -5.829 -7.251 1.00 98.38 98 PHE A O 1
ATOM 758 N N . ALA A 1 99 ? 10.844 -3.878 -7.287 1.00 97.62 99 ALA A N 1
ATOM 759 C CA . ALA A 1 99 ? 12.080 -4.429 -7.839 1.00 97.62 99 ALA A CA 1
ATOM 760 C C . ALA A 1 99 ? 12.764 -5.426 -6.889 1.00 97.62 99 ALA A C 1
ATOM 762 O O . ALA A 1 99 ? 13.205 -6.485 -7.338 1.00 97.62 99 ALA A O 1
ATOM 763 N N . GLU A 1 100 ? 12.825 -5.116 -5.590 1.00 97.00 100 GLU A N 1
ATOM 764 C CA . GLU A 1 100 ? 13.313 -6.031 -4.549 1.00 97.00 100 GLU A CA 1
ATOM 765 C C . GLU A 1 100 ? 12.506 -7.334 -4.556 1.00 97.00 100 GLU A C 1
ATOM 767 O O . GLU A 1 100 ? 13.071 -8.430 -4.581 1.00 97.00 100 GLU A O 1
ATOM 772 N N . LEU A 1 101 ? 11.172 -7.224 -4.581 1.00 96.56 101 LEU A N 1
ATOM 773 C CA . LEU A 1 101 ? 10.309 -8.392 -4.534 1.00 96.56 101 LEU A CA 1
ATOM 774 C C . LEU A 1 101 ? 10.474 -9.247 -5.791 1.00 96.56 101 LEU A C 1
ATOM 776 O O . LEU A 1 101 ? 10.569 -10.463 -5.657 1.00 96.56 101 LEU A O 1
ATOM 780 N N . MET A 1 102 ? 10.571 -8.651 -6.984 1.00 96.06 102 MET A N 1
ATOM 781 C CA . MET A 1 102 ? 10.825 -9.376 -8.237 1.00 96.06 102 MET A CA 1
ATOM 782 C C . MET A 1 102 ? 12.127 -10.187 -8.187 1.00 96.06 102 MET A C 1
ATOM 784 O O . MET A 1 102 ? 12.113 -11.358 -8.557 1.00 96.06 102 MET A O 1
ATOM 788 N N . GLN A 1 103 ? 13.212 -9.605 -7.667 1.00 92.94 103 GLN A N 1
ATOM 789 C CA . GLN A 1 103 ? 14.516 -10.274 -7.563 1.00 92.94 103 GLN A CA 1
ATOM 790 C C . GLN A 1 103 ? 14.516 -11.433 -6.560 1.00 92.94 103 GLN A C 1
ATOM 792 O O . GLN A 1 103 ? 15.156 -12.449 -6.798 1.00 92.94 103 GLN A O 1
ATOM 797 N N . ALA A 1 104 ? 13.755 -11.323 -5.469 1.00 83.88 104 ALA A N 1
ATOM 798 C CA . ALA A 1 104 ? 13.681 -12.357 -4.433 1.00 83.88 104 ALA A C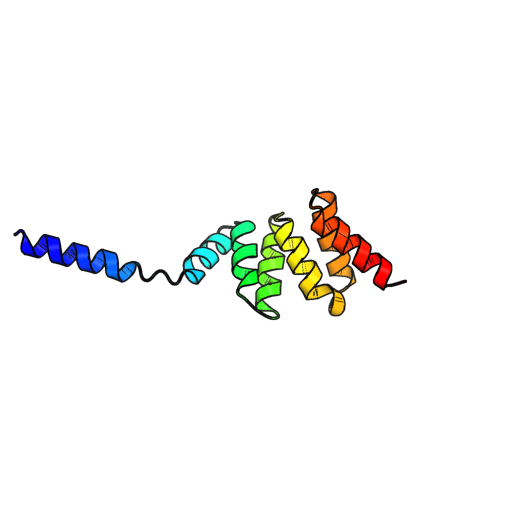A 1
ATOM 799 C C . ALA A 1 104 ? 12.940 -13.648 -4.849 1.00 83.88 104 ALA A C 1
ATOM 801 O O . ALA A 1 104 ? 12.810 -14.554 -4.032 1.00 83.88 104 ALA A O 1
ATOM 802 N N . GLY A 1 105 ? 12.389 -13.722 -6.066 1.00 67.25 105 GLY A N 1
ATOM 803 C CA . GLY A 1 105 ? 11.719 -14.924 -6.586 1.00 67.25 105 GLY A CA 1
ATOM 804 C C . GLY A 1 105 ? 12.399 -15.547 -7.802 1.00 67.25 105 GLY A C 1
ATOM 805 O O . GLY A 1 105 ? 11.730 -16.300 -8.509 1.00 67.25 105 GLY A O 1
ATOM 806 N N . GLY A 1 106 ? 13.653 -15.170 -8.066 1.00 52.25 106 GLY A N 1
ATOM 807 C CA . GLY A 1 106 ? 14.536 -15.831 -9.029 1.00 52.25 106 GLY A CA 1
ATOM 808 C C . GLY A 1 106 ? 15.341 -16.952 -8.391 1.00 52.25 106 GLY A C 1
ATOM 809 O O . GLY A 1 106 ? 15.601 -16.867 -7.170 1.00 52.25 106 GLY A O 1
#

Sequence (106 aa):
MKTFFLLMAAFLFASACTDGDKTILFECEQNTGEACNKIGKKREGAEAIKFFRRACDLDNTNGCVNLGERIKLSDRPEALRVLKKACDRGNTDGCVKFAELMQAGG

pLDDT: mean 86.38, std 17.7, range [43.56, 98.88]

Foldseek 3Di:
DVVVVVVVVVVVVVVPPPPVLVVLVVVLVVQDLVSLQVNLVVDDDPSSLVSLVSSLVSVNLSSLLSNLVNCCPPCVVSSLVSLVSSVVVPNPSSVVSNVVSVVVVD

Radius of gyration: 19.71 Å; chains: 1; bounding box: 41×50×49 Å